Protein 7F5I (pdb70)

Organism: Clostridium perfringens (strain 13 / Type A) (NCBI:txid195102)

B-factor: mean 33.09, std 13.51, range [16.07, 119.17]

Secondary structure (DSSP, 8-state):
---EE----TTGGG--S-----EEEEE--SB-S-HHHHHHHHHTTT-SS-S-SEEE-TTS-EEE-S-TTSPP-SSTT-TTSEEEEEESB-TTT-----HHHHHHHHHHHHHHHHHHT--EEEEGGGTSSS-TT-TT--HHHHHHHH-GGGGG-

Solvent-accessible surface area: 8047 Å² total

Foldseek 3Di:
DDDADEDDAQLLVVFADAAQAQEEAEFEDQAADDLNVQQVVVVVPPDSGRQAQWEQELQRHIYGTRPNGGQGRQAVPRRRHYHYYYYHHQQQPDQDRRVSRLVSVLVVVLVVCVVNVHDYYFYSVVHDVDCTVHPRPPTVVSVCSNPVVVVVD

Nearest PDB structures (foldseek):
  7f5i-assembly1_A  TM=1.007E+00  e=1.439E-35  Clostridium perfringens str. 13
  6ssc-assembly1_A  TM=8.946E-01  e=2.225E-14  Clostridium intestinale
  6srt-assembly1_A  TM=8.896E-01  e=3.517E-14  Clostridium intestinale URNW
  3ep1-assembly1_A  TM=7.878E-01  e=2.846E-08  Alvinella pompejana
  3ep1-assembly1_B  TM=7.400E-01  e=8.104E-08  Alvinella pompejana

InterPro domains:
  IPR002502 N-acetylmuramoyl-L-alanine amidase domain [PF01510] (17-134)
  IPR002502 N-acetylmuramoyl-L-alanine amidase domain [SM00644] (6-133)
  IPR002502 N-acetylmuramoyl-L-alanine amidase domain [cd06583] (19-135)
  IPR006619 Peptidoglycan recognition protein family domain, metazoa/bacteria [SM00701] (4-136)
  IPR015510 Peptidoglycan recognition protein [PTHR11022] (39-135)
  IPR036505 N-acetylmuramoyl-L-alanine amidase/PGRP domain superfamily [G3DSA:3.40.80.10] (15-142)
  IPR036505 N-acetylmuramoyl-L-alanine amidase/PGRP domain superfamily [SSF55846] (17-137)

Structure (mmCIF, N/CA/C/O backbone):
data_7F5I
#
_entry.id   7F5I
#
_cell.length_a   51.010
_cell.length_b   52.870
_cell.length_c   58.610
_cell.angle_alpha   90.00
_cell.angle_beta   90.00
_cell.angle_gamma   90.00
#
_symmetry.space_group_name_H-M   'P 21 21 21'
#
loop_
_entity.id
_entity.type
_entity.pdbx_description
1 polymer amidase
2 non-polymer 'GLUTAMIC ACID'
3 non-polymer 'ZINC ION'
4 non-polymer 'SODIUM ION'
5 water water
#
loop_
_atom_site.group_PDB
_atom_site.id
_atom_site.type_symbol
_atom_site.label_atom_id
_atom_site.label_alt_id
_atom_site.label_comp_id
_atom_site.label_asym_id
_atom_site.label_entity_id
_atom_site.label_seq_id
_atom_site.pdbx_PDB_ins_code
_atom_site.Cartn_x
_atom_site.Cartn_y
_atom_site.Cartn_z
_atom_site.occupancy
_atom_site.B_iso_or_equiv
_atom_site.auth_seq_id
_atom_site.auth_comp_id
_atom_site.auth_asym_id
_atom_site.auth_atom_id
_atom_site.pdbx_PDB_model_num
ATOM 1 N N . HIS A 1 11 ? 14.927 24.519 44.709 1.00 51.37 0 HIS A N 1
ATOM 2 C CA . HIS A 1 11 ? 16.397 24.822 44.569 1.00 43.12 0 HIS A CA 1
ATOM 3 C C . HIS A 1 11 ? 16.718 25.383 43.168 1.00 35.07 0 HIS A C 1
ATOM 4 O O . HIS A 1 11 ? 15.825 25.419 42.278 1.00 30.51 0 HIS A O 1
ATOM 11 N N . MET A 1 12 ? 17.967 25.789 42.946 1.00 30.32 1 MET A N 1
ATOM 12 C CA . MET A 1 12 ? 18.410 26.363 41.649 1.00 32.02 1 MET A CA 1
ATOM 13 C C . MET A 1 12 ? 18.243 25.349 40.501 1.00 28.85 1 MET A C 1
ATOM 14 O O . MET A 1 12 ? 18.301 24.098 40.722 1.00 29.94 1 MET A O 1
ATOM 19 N N . ASP A 1 13 ? 18.064 25.880 39.289 1.00 27.99 2 ASP A N 1
ATOM 20 C CA . ASP A 1 13 ? 17.963 25.078 38.040 1.00 30.87 2 ASP A CA 1
ATOM 21 C C . ASP A 1 13 ? 19.339 24.478 37.733 1.00 27.28 2 ASP A C 1
ATOM 22 O O . ASP A 1 13 ? 20.290 25.228 37.531 1.00 34.04 2 ASP A O 1
ATOM 27 N N . ILE A 1 14 ? 19.448 23.153 37.746 1.00 24.99 3 ILE A N 1
ATOM 28 C CA . ILE A 1 14 ? 20.649 22.419 37.247 1.00 24.11 3 ILE A CA 1
ATOM 29 C C . ILE A 1 14 ? 20.257 21.732 35.930 1.00 22.78 3 ILE A C 1
ATOM 30 O O . ILE A 1 14 ? 19.379 20.862 35.944 1.00 27.97 3 ILE A O 1
ATOM 35 N N . LYS A 1 15 ? 20.853 22.165 34.826 1.00 23.71 4 LYS A N 1
ATOM 36 C CA . LYS A 1 15 ? 20.415 21.763 33.470 1.00 24.99 4 LYS A CA 1
ATOM 37 C C . LYS A 1 15 ? 20.969 20.359 33.188 1.00 24.94 4 LYS A C 1
ATOM 38 O O . LYS A 1 15 ? 22.147 20.093 33.526 1.00 23.02 4 LYS A O 1
ATOM 44 N N . LYS A 1 16 ? 20.135 19.496 32.597 1.00 28.39 5 LYS A N 1
ATOM 45 C CA . LYS A 1 16 ? 20.477 18.087 32.284 1.00 25.88 5 LYS A CA 1
ATOM 46 C C . LYS A 1 16 ? 20.458 17.900 30.767 1.00 26.50 5 LYS A C 1
ATOM 47 O O . LYS A 1 16 ? 19.369 18.069 30.150 1.00 35.12 5 LYS A O 1
ATOM 53 N N . VAL A 1 17 ? 21.615 17.602 30.183 1.00 26.10 6 VAL A N 1
ATOM 54 C CA . VAL A 1 17 ? 21.778 17.371 28.720 1.00 31.17 6 VAL A CA 1
ATOM 55 C C . VAL A 1 17 ? 22.523 16.045 28.529 1.00 24.08 6 VAL A C 1
ATOM 56 O O . VAL A 1 17 ? 23.258 15.566 29.477 1.00 28.59 6 VAL A O 1
ATOM 60 N N . TYR A 1 18 ? 22.304 15.425 27.369 1.00 32.94 7 TYR A N 1
ATOM 61 C CA . TYR A 1 18 ? 22.993 14.173 27.009 1.00 35.82 7 TYR A CA 1
ATOM 62 C C . TYR A 1 18 ? 24.455 14.525 26.771 1.00 28.66 7 TYR A C 1
ATOM 63 O O . TYR A 1 18 ? 24.748 15.443 26.021 1.00 29.43 7 TYR A O 1
ATOM 72 N N . LEU A 1 19 ? 25.343 13.803 27.443 1.00 27.86 8 LEU A N 1
ATOM 73 C CA . LEU A 1 19 ? 26.806 13.865 27.230 1.00 26.06 8 LEU A CA 1
ATOM 74 C C . LEU A 1 19 ? 27.264 12.513 26.701 1.00 25.73 8 LEU A C 1
ATOM 75 O O . LEU A 1 19 ? 27.047 11.482 27.416 1.00 28.62 8 LEU A O 1
ATOM 80 N N . LYS A 1 20 ? 27.811 12.515 25.489 1.00 25.48 9 LYS A N 1
ATOM 81 C CA . LYS A 1 20 ? 28.416 11.304 24.879 1.00 27.86 9 LYS A CA 1
ATOM 82 C C . 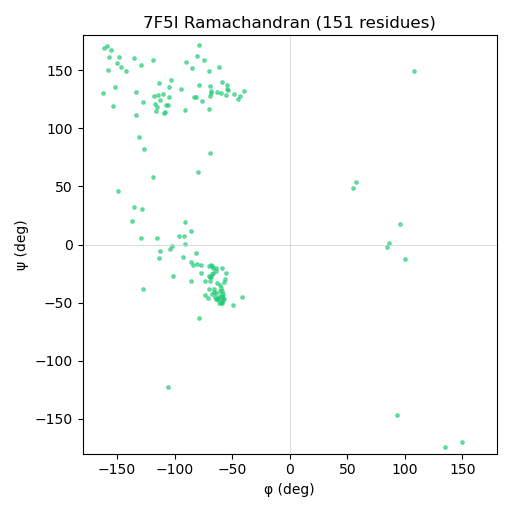LYS A 1 20 ? 29.254 10.614 25.970 1.00 24.95 9 LYS A C 1
ATOM 83 O O . LYS A 1 20 ? 30.090 11.287 26.576 1.00 27.97 9 LYS A O 1
ATOM 89 N N . GLY A 1 21 ? 29.045 9.312 26.216 1.00 29.81 10 GLY A N 1
ATOM 90 C CA . GLY A 1 21 ? 29.877 8.540 27.169 1.00 28.22 10 GLY A CA 1
ATOM 91 C C . GLY A 1 21 ? 29.223 8.365 28.521 1.00 27.02 10 GLY A C 1
ATOM 92 O O . GLY A 1 21 ? 29.718 7.552 29.351 1.00 31.75 10 GLY A O 1
ATOM 93 N N . GLN A 1 22 ? 28.154 9.098 28.796 1.00 23.94 11 GLN A N 1
ATOM 94 C CA . GLN A 1 22 ? 27.622 9.076 30.181 1.00 32.37 11 GLN A CA 1
ATOM 95 C C . GLN A 1 22 ? 27.068 7.676 30.501 1.00 31.12 11 GLN A C 1
ATOM 96 O O . GLN A 1 22 ? 27.068 7.341 31.726 1.00 30.67 11 GLN A O 1
ATOM 102 N N . GLU A 1 23 ? 26.670 6.889 29.478 1.00 31.36 12 GLU A N 1
ATOM 103 C CA . GLU A 1 23 ? 26.234 5.455 29.617 1.00 30.29 12 GLU A CA 1
ATOM 104 C C . GLU A 1 23 ? 27.319 4.626 30.302 1.00 30.01 12 GLU A C 1
ATOM 105 O O . GLU A 1 23 ? 26.961 3.563 30.802 1.00 37.24 12 GLU A O 1
ATOM 111 N N . GLU A 1 24 ? 28.588 5.048 30.237 1.00 31.53 13 GLU A N 1
ATOM 112 C CA . GLU A 1 24 ? 29.756 4.293 30.766 1.00 30.76 13 GLU A CA 1
ATOM 113 C C . GLU A 1 24 ? 30.051 4.676 32.234 1.00 25.55 13 GLU A C 1
ATOM 114 O O . GLU A 1 24 ? 31.002 4.084 32.831 1.00 32.59 13 GLU A O 1
ATOM 120 N N . ALA A 1 25 ? 29.270 5.572 32.842 1.00 29.83 14 ALA A N 1
ATOM 121 C CA . ALA A 1 25 ? 29.439 5.928 34.277 1.00 31.19 14 ALA A CA 1
ATOM 122 C C . ALA A 1 25 ? 29.392 4.658 35.143 1.00 26.07 14 ALA A C 1
ATOM 123 O O . ALA A 1 25 ? 28.506 3.802 34.942 1.00 27.61 14 ALA A O 1
ATOM 125 N N . LYS A 1 26 ? 30.331 4.546 36.081 1.00 30.07 15 LYS A N 1
ATOM 126 C CA . LYS A 1 26 ? 30.566 3.308 36.867 1.00 34.23 15 LYS A CA 1
ATOM 127 C C . LYS A 1 26 ? 31.224 3.707 38.188 1.00 30.95 15 LYS A C 1
ATOM 128 O O . LYS A 1 26 ? 31.710 4.852 38.313 1.00 27.43 15 LYS A O 1
ATOM 134 N N . GLY A 1 27 ? 31.289 2.787 39.131 1.00 27.30 16 GLY A N 1
ATOM 135 C CA . GLY A 1 27 ? 32.200 2.928 40.267 1.00 25.50 16 GLY A CA 1
ATOM 136 C C . GLY A 1 27 ? 31.493 3.572 41.429 1.00 22.19 16 GLY A C 1
ATOM 137 O O . GLY A 1 27 ? 30.261 3.331 41.620 1.00 24.89 16 GLY A O 1
ATOM 138 N N . TRP A 1 28 ? 32.248 4.355 42.187 1.00 25.09 17 TRP A N 1
ATOM 139 C CA . TRP A 1 28 ? 31.745 4.884 43.467 1.00 22.96 17 TRP A CA 1
ATOM 140 C C . TRP A 1 28 ? 32.506 6.148 43.845 1.00 22.36 17 TRP A C 1
ATOM 141 O O . TRP A 1 28 ? 33.656 6.361 43.398 1.00 21.35 17 TRP A O 1
ATOM 152 N N . ASN A 1 29 ? 31.869 6.888 44.740 1.00 21.83 18 ASN A N 1
ATOM 153 C CA . ASN A 1 29 ? 32.355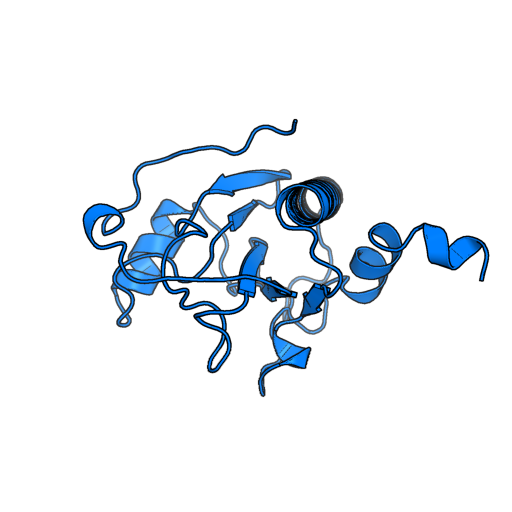 8.206 45.209 1.00 21.62 18 ASN A CA 1
ATOM 154 C C . ASN A 1 29 ? 31.635 8.521 46.518 1.00 21.03 18 ASN A C 1
ATOM 155 O O . ASN A 1 29 ? 30.416 8.365 46.559 1.00 23.58 18 ASN A O 1
ATOM 160 N N . LYS A 1 30 ? 32.385 8.911 47.541 1.00 25.01 19 LYS A N 1
ATOM 161 C CA . LYS A 1 30 ? 31.826 9.351 48.839 1.00 25.34 19 LYS A CA 1
ATOM 162 C C . LYS A 1 30 ? 32.427 10.727 49.124 1.00 22.34 19 LYS A C 1
ATOM 163 O O . LYS A 1 30 ? 33.435 10.847 49.803 1.00 26.69 19 LYS A O 1
ATOM 169 N N . PRO A 1 31 ? 31.875 11.814 48.548 1.00 22.29 20 PRO A N 1
ATOM 170 C CA . PRO A 1 31 ? 32.535 13.108 48.625 1.00 22.98 20 PRO A CA 1
ATOM 171 C C . PRO A 1 31 ? 32.522 13.702 50.039 1.00 25.28 20 PRO A C 1
ATOM 172 O O . PRO A 1 31 ? 31.512 13.654 50.723 1.00 25.93 20 PRO A O 1
ATOM 176 N N . ASN A 1 32 ? 33.661 14.250 50.440 1.00 21.53 21 ASN A N 1
ATOM 177 C CA . ASN A 1 32 ? 33.803 15.044 51.683 1.00 28.11 21 ASN A CA 1
ATOM 178 C C . ASN A 1 32 ? 34.484 16.371 51.340 1.00 24.94 21 ASN A C 1
ATOM 179 O O . ASN A 1 32 ? 34.853 17.108 52.268 1.00 27.53 21 ASN A O 1
ATOM 184 N N . LYS A 1 33 ? 34.707 16.640 50.060 1.00 24.98 22 LYS A N 1
ATOM 185 C CA . LYS A 1 33 ? 35.293 17.935 49.622 1.00 24.91 22 LYS A CA 1
ATOM 186 C C . LYS A 1 33 ? 34.728 18.360 48.266 1.00 26.29 22 LYS A C 1
ATOM 187 O O . LYS A 1 33 ? 34.367 17.511 47.460 1.00 23.12 22 LYS A O 1
ATOM 193 N N . ILE A 1 34 ? 34.698 19.674 48.025 1.00 23.47 23 ILE A N 1
ATOM 194 C CA . ILE A 1 34 ? 34.351 20.235 46.697 1.00 22.94 23 ILE A CA 1
ATOM 195 C C . ILE A 1 34 ? 35.607 20.920 46.161 1.00 21.83 23 ILE A C 1
ATOM 196 O O . ILE A 1 34 ? 36.248 21.700 46.909 1.00 26.04 23 ILE A O 1
ATOM 201 N N . ILE A 1 35 ? 35.971 20.572 44.931 1.00 24.60 24 ILE A N 1
ATOM 202 C CA . ILE A 1 35 ? 37.226 21.039 44.291 1.00 22.49 24 ILE A CA 1
ATOM 203 C C . ILE A 1 35 ? 36.836 21.957 43.136 1.00 24.49 24 ILE A C 1
ATOM 204 O O . ILE A 1 35 ? 36.011 21.545 42.284 1.00 23.26 24 ILE A O 1
ATOM 209 N N . ILE A 1 36 ? 37.370 23.186 43.180 1.00 24.81 25 ILE A N 1
ATOM 210 C CA . ILE A 1 36 ? 37.062 24.258 42.205 1.00 21.54 25 ILE A CA 1
ATOM 211 C C . ILE A 1 36 ? 38.120 24.233 41.097 1.00 21.69 25 ILE A C 1
ATOM 212 O O . ILE A 1 36 ? 39.345 24.206 41.371 1.00 21.74 25 ILE A O 1
ATOM 217 N N . HIS A 1 37 ? 37.647 24.305 39.860 1.00 22.62 26 HIS A N 1
ATOM 218 C CA . HIS A 1 37 ? 38.495 24.211 38.655 1.00 24.28 26 HIS A CA 1
ATOM 219 C C . HIS A 1 37 ? 38.086 25.290 37.671 1.00 22.43 26 HIS A C 1
ATOM 220 O O . HIS A 1 37 ? 36.940 25.733 37.724 1.00 20.92 26 HIS A O 1
ATOM 227 N N . HIS A 1 38 ? 38.998 25.590 36.755 1.00 24.05 27 HIS A N 1
ATOM 228 C CA . HIS A 1 38 ? 38.683 26.116 35.413 1.00 24.72 27 HIS A CA 1
ATOM 229 C C . HIS A 1 38 ? 39.214 25.118 34.387 1.00 24.65 27 HIS A C 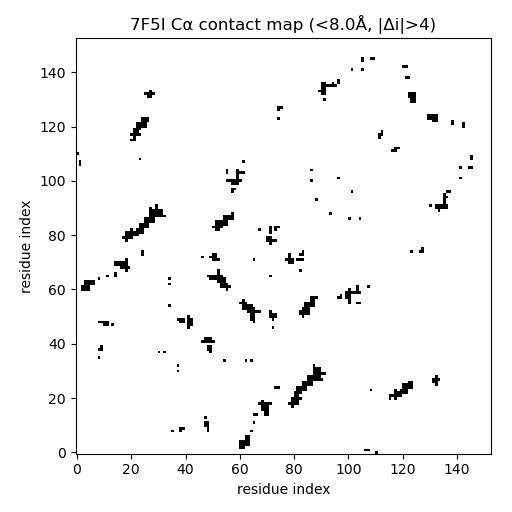1
ATOM 230 O O . HIS A 1 38 ? 40.024 24.238 34.690 1.00 28.86 27 HIS A O 1
ATOM 237 N N . PRO A 1 39 ? 38.683 25.140 33.159 1.00 26.86 28 PRO A N 1
ATOM 238 C CA . PRO A 1 39 ? 39.192 24.263 32.112 1.00 26.26 28 PRO A CA 1
ATOM 239 C C . PRO A 1 39 ? 40.113 24.904 31.064 1.00 35.10 28 PRO A C 1
ATOM 240 O O . PRO A 1 39 ? 40.550 24.184 30.148 1.00 37.09 28 PRO A O 1
ATOM 244 N N . GLU A 1 40 ? 40.347 26.219 31.193 1.00 33.21 29 GLU A N 1
ATOM 245 C CA . GLU A 1 40 ? 41.015 27.068 30.173 1.00 34.87 29 GLU A CA 1
ATOM 246 C C . GLU A 1 40 ? 40.253 26.913 28.851 1.00 37.06 29 GLU A C 1
ATOM 247 O O . GLU A 1 40 ? 40.896 26.662 27.790 1.00 38.70 29 GLU A O 1
ATOM 253 N N . TYR A 1 41 ? 38.926 27.040 28.923 1.00 29.71 30 TYR A N 1
ATOM 254 C CA . TYR A 1 41 ? 37.958 26.734 27.830 1.00 27.87 30 TYR A CA 1
ATOM 255 C C . TYR A 1 41 ? 36.714 27.617 27.986 1.00 29.96 30 TYR A C 1
ATOM 256 O O . TYR A 1 41 ? 36.203 27.802 29.127 1.00 29.39 30 TYR A O 1
ATOM 265 N N . ASN A 1 42 ? 36.261 28.168 26.854 1.00 32.54 31 ASN A N 1
ATOM 266 C CA . ASN A 1 42 ? 34.970 28.885 26.738 1.00 31.96 31 ASN A CA 1
ATOM 267 C C . ASN A 1 42 ? 34.121 28.122 25.735 1.00 29.32 31 ASN A C 1
ATOM 268 O O . ASN A 1 42 ? 34.624 27.803 24.634 1.00 35.62 31 ASN A O 1
ATOM 273 N N . GLY A 1 43 ? 32.904 27.782 26.142 1.00 30.71 32 GLY A N 1
ATOM 274 C CA . GLY A 1 43 ? 31.964 27.072 25.267 1.00 35.37 32 GLY A CA 1
ATOM 275 C C . GLY A 1 43 ? 31.037 26.170 26.050 1.00 31.33 32 GLY A C 1
ATOM 276 O O . GLY A 1 43 ? 30.942 26.296 27.324 1.00 28.60 32 GLY A O 1
ATOM 277 N N . SER A 1 44 ? 30.298 25.346 25.314 1.00 29.95 33 SER A N 1
ATOM 278 C CA . SER A 1 44 ? 29.224 24.503 25.889 1.00 26.81 33 SER A CA 1
ATOM 279 C C . SER A 1 44 ? 29.858 23.341 26.663 1.00 23.93 33 SER A C 1
ATOM 280 O O . SER A 1 44 ? 31.047 22.997 26.428 1.00 25.40 33 SER A O 1
ATOM 283 N N . ILE A 1 45 ? 29.084 22.777 27.579 1.00 25.18 34 ILE A N 1
ATOM 284 C CA . ILE A 1 45 ? 29.462 21.518 28.280 1.00 25.02 34 ILE A CA 1
ATOM 285 C C . ILE A 1 45 ? 29.646 20.395 27.246 1.00 21.69 34 ILE A C 1
ATOM 286 O O . ILE A 1 45 ? 30.608 19.604 27.427 1.00 25.92 34 ILE A O 1
ATOM 291 N N . GLU A 1 46 ? 28.827 20.344 26.186 1.00 25.02 35 GLU A N 1
ATOM 292 C CA . GLU A 1 46 ? 28.963 19.291 25.142 1.00 30.53 35 GLU A CA 1
ATOM 293 C C . GLU A 1 46 ? 30.363 19.393 24.535 1.00 26.06 35 GLU A C 1
ATOM 294 O O . GLU A 1 46 ? 31.015 18.350 24.394 1.00 27.62 35 GLU A O 1
ATOM 300 N N . GLY A 1 47 ? 30.831 20.610 24.227 1.00 26.22 36 GLY A N 1
ATOM 301 C CA . GLY A 1 47 ? 32.161 20.816 23.630 1.00 27.18 36 GLY A CA 1
ATOM 302 C C . GLY A 1 47 ? 33.243 20.329 24.570 1.00 26.19 36 GLY A C 1
ATOM 303 O O . GLY A 1 47 ? 34.177 19.638 24.112 1.00 25.49 36 GLY A O 1
ATOM 304 N N . LEU A 1 48 ? 33.130 20.700 25.854 1.00 23.64 37 LEU A N 1
ATOM 305 C CA . LEU A 1 48 ? 34.126 20.300 26.869 1.00 26.04 37 LEU A CA 1
ATOM 306 C C . LEU A 1 48 ? 34.158 18.770 27.022 1.00 21.69 37 LEU A C 1
ATOM 307 O O . LEU A 1 48 ? 35.269 18.200 27.044 1.00 23.79 37 LEU A O 1
ATOM 312 N N . ASN A 1 49 ? 32.990 18.148 27.133 1.00 22.97 38 ASN A N 1
ATOM 313 C CA . ASN A 1 49 ? 32.829 16.670 27.136 1.00 21.98 38 ASN A CA 1
ATOM 314 C C . ASN A 1 49 ? 33.588 16.054 25.946 1.00 22.65 38 ASN A C 1
ATOM 315 O O . ASN A 1 49 ? 34.433 15.140 26.149 1.00 25.92 38 ASN A O 1
ATOM 320 N N . ASP A 1 50 ? 33.341 16.544 24.736 1.00 24.88 39 ASP A N 1
ATOM 321 C CA . ASP A 1 50 ? 33.929 15.960 23.495 1.00 26.02 39 ASP A CA 1
ATOM 322 C C . ASP A 1 50 ? 35.445 16.160 23.515 1.00 23.71 39 ASP A C 1
ATOM 323 O O . ASP A 1 50 ? 36.184 15.227 23.092 1.00 27.25 39 ASP A O 1
ATOM 328 N N . ILE A 1 51 ? 35.912 17.320 24.008 1.00 22.27 40 ILE A N 1
ATOM 329 C CA . ILE A 1 51 ? 37.361 17.590 24.100 1.00 24.17 40 ILE A CA 1
ATOM 330 C C . ILE A 1 51 ? 37.977 16.576 25.066 1.00 23.46 40 ILE A C 1
ATOM 331 O O . ILE A 1 51 ? 39.012 16.016 24.722 1.00 24.68 40 ILE A O 1
ATOM 336 N N . MET A 1 52 ? 37.376 16.362 26.239 1.00 23.52 41 MET A N 1
ATOM 337 C CA . MET A 1 52 ? 37.995 15.450 27.245 1.00 24.61 41 MET A CA 1
ATOM 338 C C . MET A 1 52 ? 37.934 14.002 26.727 1.00 19.80 41 MET A C 1
ATOM 339 O O . MET A 1 52 ? 38.897 13.235 26.978 1.00 27.89 41 MET A O 1
ATOM 344 N N . ARG A 1 53 ? 36.916 13.661 25.948 1.00 25.34 42 ARG A N 1
ATOM 345 C CA . ARG A 1 53 ? 36.817 12.294 25.355 1.00 27.66 42 ARG A CA 1
ATOM 346 C C . ARG A 1 53 ? 37.921 12.075 24.318 1.00 28.66 42 ARG A C 1
ATOM 347 O O . ARG A 1 53 ? 38.210 10.910 24.023 1.00 31.08 42 ARG A O 1
ATOM 355 N N . SER A 1 54 ? 38.544 13.140 23.807 1.00 28.45 43 SER A N 1
ATOM 356 C CA . SER A 1 54 ? 39.655 13.048 22.824 1.00 28.10 43 SER A CA 1
ATOM 357 C C . SER A 1 54 ? 40.968 12.770 23.575 1.00 31.33 43 SER A C 1
ATOM 358 O O . SER A 1 54 ? 41.971 12.454 22.893 1.00 34.60 43 SER A O 1
ATOM 361 N N . MET A 1 55 ? 40.976 12.806 24.921 1.00 26.66 44 MET A N 1
ATOM 362 C CA . MET A 1 55 ? 42.246 12.731 25.698 1.00 28.95 44 MET A CA 1
ATOM 363 C C . MET A 1 55 ? 42.138 11.762 26.888 1.00 28.28 44 MET A C 1
ATOM 364 O O . MET A 1 55 ? 42.855 11.954 27.890 1.00 37.01 44 MET A O 1
ATOM 369 N N . GLY A 1 56 ? 41.338 10.704 26.742 1.00 32.15 45 GLY A N 1
ATOM 370 C CA . GLY A 1 56 ? 41.393 9.496 27.599 1.00 31.12 45 GLY A CA 1
ATOM 371 C C . GLY A 1 56 ? 40.407 9.485 28.765 1.00 33.88 45 GLY A C 1
ATOM 372 O O . GLY A 1 56 ? 40.595 8.660 29.682 1.00 36.88 45 GLY A O 1
ATOM 373 N N . PHE A 1 57 ? 39.376 10.332 28.724 1.00 28.78 46 PHE A N 1
ATOM 374 C CA . PHE A 1 57 ? 38.218 10.353 29.661 1.00 30.86 46 PHE A CA 1
ATOM 375 C C . PHE A 1 57 ? 37.038 9.715 28.926 1.00 27.43 46 PHE A C 1
ATOM 376 O O . PHE A 1 57 ? 36.941 9.958 27.705 1.00 28.00 46 PHE A O 1
ATOM 384 N N . TYR A 1 58 ? 36.184 8.922 29.567 1.00 24.58 47 TYR A N 1
ATOM 385 C CA . TYR A 1 58 ? 34.985 8.387 28.872 1.00 25.13 47 TYR A CA 1
ATOM 386 C C . TYR A 1 58 ? 33.919 9.476 28.766 1.00 23.85 47 TYR A C 1
ATOM 387 O O . TYR A 1 58 ? 33.021 9.410 27.893 1.00 24.92 47 TYR A O 1
ATOM 396 N N . MET A 1 59 ? 33.991 10.446 29.681 1.00 20.95 48 MET A N 1
ATOM 397 C CA . MET A 1 59 ? 33.126 11.654 29.654 1.00 25.48 48 MET A CA 1
ATOM 398 C C . MET A 1 59 ? 33.820 12.743 30.492 1.00 21.05 48 MET A C 1
ATOM 399 O O . MET A 1 59 ? 34.870 12.471 31.098 1.00 21.61 48 MET A O 1
ATOM 404 N N . ILE A 1 60 ? 33.283 13.961 30.432 1.00 24.37 49 ILE A N 1
ATOM 405 C CA . ILE A 1 60 ? 33.791 15.130 31.191 1.00 22.81 49 ILE A CA 1
ATOM 406 C C . ILE A 1 60 ? 34.191 14.654 32.595 1.00 22.27 49 ILE A C 1
ATOM 407 O O . ILE A 1 60 ? 33.407 13.940 33.237 1.00 21.50 49 ILE A O 1
ATOM 412 N N . GLY A 1 61 ? 35.378 15.049 33.036 1.00 20.50 50 GLY A N 1
ATOM 413 C CA . GLY A 1 61 ? 35.941 14.710 34.359 1.00 24.29 50 GLY A CA 1
ATOM 414 C C . GLY A 1 61 ? 35.189 15.389 35.490 1.00 23.84 50 GLY A C 1
ATOM 415 O O . GLY A 1 61 ? 35.148 14.834 36.627 1.00 25.43 50 GLY A O 1
ATOM 416 N N . TYR A 1 62 ? 34.584 16.545 35.210 1.00 22.38 51 TYR A N 1
ATOM 417 C CA . TYR A 1 62 ? 33.915 17.391 36.232 1.00 18.76 51 TYR A CA 1
ATOM 418 C C . TYR A 1 62 ? 32.471 16.924 36.473 1.00 21.61 51 TYR A C 1
ATOM 419 O O . TYR A 1 62 ? 31.811 16.470 35.512 1.00 22.16 51 TYR A O 1
ATOM 428 N N . ASN A 1 63 ? 31.946 17.152 37.687 1.00 18.14 52 ASN A N 1
ATOM 429 C CA . ASN A 1 63 ? 30.555 16.824 38.086 1.00 20.53 52 ASN A CA 1
ATOM 430 C C . ASN A 1 63 ? 29.598 17.960 37.704 1.00 16.69 52 ASN A C 1
ATOM 431 O O . ASN A 1 63 ? 28.425 17.683 37.473 1.00 19.96 52 ASN A O 1
ATOM 436 N N . PHE A 1 64 ? 30.069 19.218 37.708 1.00 18.83 53 PHE A N 1
ATOM 437 C CA . PHE A 1 64 ? 29.217 20.388 37.369 1.00 17.64 53 PHE A CA 1
ATOM 438 C C . PHE A 1 64 ? 30.041 21.389 36.575 1.00 16.07 53 PHE A C 1
ATOM 439 O O . PHE A 1 64 ? 31.269 21.471 36.707 1.00 19.58 53 PHE A O 1
ATOM 447 N N . TYR A 1 65 ? 29.334 22.098 35.711 1.00 18.16 54 TYR A N 1
ATOM 448 C CA . TYR A 1 65 ? 29.904 23.158 34.860 1.00 19.87 54 TYR A CA 1
ATOM 449 C C . TYR A 1 65 ? 29.069 24.420 35.060 1.00 19.75 54 TYR A C 1
ATOM 450 O O . TYR A 1 65 ? 27.864 24.403 34.816 1.00 19.65 54 TYR A O 1
ATOM 459 N N . VAL A 1 66 ? 29.739 25.487 35.479 1.00 20.32 55 VAL A N 1
ATOM 460 C CA . VAL A 1 66 ? 29.090 26.787 35.770 1.00 19.61 55 VAL A CA 1
ATOM 461 C C . VAL A 1 66 ? 29.520 27.780 34.667 1.00 19.88 55 VAL A C 1
ATOM 462 O O . VAL A 1 66 ? 30.722 28.128 34.572 1.00 22.13 55 VAL A O 1
ATOM 466 N N . ARG A 1 67 ? 28.567 28.197 33.847 1.00 19.54 56 ARG A N 1
ATOM 467 C CA . ARG A 1 67 ? 28.838 29.058 32.659 1.00 23.49 56 ARG A CA 1
ATOM 468 C C . ARG A 1 67 ? 28.985 30.533 33.049 1.00 24.17 56 ARG A C 1
ATOM 469 O O . ARG A 1 67 ? 28.556 30.953 34.135 1.00 24.14 56 ARG A O 1
ATOM 477 N N . LYS A 1 68 ? 29.582 31.296 32.147 1.00 25.79 57 LYS A N 1
ATOM 478 C CA . LYS A 1 68 ? 29.829 32.743 32.315 1.00 25.39 57 LYS A CA 1
ATOM 479 C C . LYS A 1 68 ? 28.507 33.458 32.587 1.00 26.43 57 LYS A C 1
ATOM 480 O O . LYS A 1 68 ? 28.567 34.469 33.300 1.00 30.47 57 LYS A O 1
ATOM 486 N N . ASP A 1 69 ? 27.371 32.963 32.072 1.00 27.86 58 ASP A N 1
ATOM 487 C CA . ASP A 1 69 ? 26.048 33.626 32.257 1.00 28.51 58 ASP A CA 1
ATOM 488 C C . ASP A 1 69 ? 25.321 33.084 33.490 1.00 26.45 58 ASP A C 1
ATOM 489 O O . ASP A 1 69 ? 24.147 33.473 33.685 1.00 28.10 58 ASP A O 1
ATOM 494 N N . GLY A 1 70 ? 25.995 32.248 34.287 1.00 30.16 59 GLY A N 1
ATOM 495 C CA . GLY A 1 70 ? 25.485 31.711 35.568 1.00 28.02 59 GLY A CA 1
ATOM 496 C C . GLY A 1 70 ? 24.641 30.452 35.401 1.00 26.35 59 GLY A C 1
ATOM 497 O O . GLY A 1 70 ? 24.160 29.928 36.423 1.00 29.34 59 GLY A O 1
ATOM 498 N N . THR A 1 71 ? 24.464 29.954 34.175 1.00 23.88 60 THR A N 1
ATOM 499 C CA . THR A 1 71 ? 23.774 28.672 33.909 1.00 23.87 60 THR A CA 1
ATOM 500 C C . THR A 1 71 ? 24.625 27.506 34.443 1.00 20.86 60 THR A C 1
ATOM 501 O O . THR A 1 71 ? 25.833 27.442 34.168 1.00 24.41 60 THR A O 1
ATOM 505 N N . VAL A 1 72 ? 24.009 26.596 35.183 1.00 23.19 61 VAL A N 1
ATOM 506 C CA . VAL A 1 72 ? 24.714 25.410 35.761 1.00 20.28 61 VAL A CA 1
ATOM 507 C C . VAL A 1 72 ? 24.247 24.135 35.048 1.00 19.74 61 VAL A C 1
ATOM 508 O O . VAL A 1 72 ? 23.020 23.900 34.943 1.00 21.64 61 VAL A O 1
ATOM 512 N N . TYR A 1 73 ? 25.211 23.342 34.589 1.00 20.13 62 TYR A N 1
ATOM 513 C CA . TYR A 1 73 ? 24.951 22.022 33.980 1.00 20.94 62 TYR A CA 1
ATOM 514 C C . TYR A 1 73 ? 25.515 20.902 34.848 1.00 20.03 62 TYR A C 1
ATOM 515 O O . TYR A 1 73 ? 26.686 20.963 35.290 1.00 20.29 62 TYR A O 1
ATOM 524 N N . GLU A 1 74 ? 24.726 19.841 34.950 1.00 21.29 63 GLU A N 1
ATOM 525 C CA . GLU A 1 74 ? 25.199 18.535 35.457 1.00 22.40 63 GLU A CA 1
ATOM 526 C C . GLU A 1 74 ? 26.197 17.918 34.447 1.00 20.58 63 GLU A C 1
ATOM 527 O O . GLU A 1 74 ? 25.920 17.885 33.203 1.00 21.60 63 GLU A O 1
ATOM 533 N N . GLY A 1 75 ? 27.355 17.475 34.943 1.00 20.66 64 GLY A N 1
ATOM 534 C CA . GLY A 1 75 ? 28.367 16.751 34.151 1.00 21.03 64 GLY A CA 1
ATOM 535 C C . GLY A 1 75 ? 28.365 15.264 34.498 1.00 20.21 64 GLY A C 1
ATOM 536 O O . GLY A 1 75 ? 27.327 14.614 34.391 1.00 21.94 64 GLY A O 1
ATOM 537 N N . ARG A 1 76 ? 29.513 14.764 34.925 1.00 18.63 65 ARG A N 1
ATOM 538 C CA . ARG A 1 76 ? 29.653 13.379 35.450 1.00 22.25 65 ARG A CA 1
ATOM 539 C C . ARG A 1 76 ? 28.802 13.246 36.711 1.00 23.22 65 ARG A C 1
ATOM 540 O O . ARG A 1 76 ? 28.859 14.071 37.614 1.00 19.74 65 ARG A O 1
ATOM 548 N N . PRO A 1 77 ? 27.981 12.186 36.826 1.00 19.63 66 PRO A N 1
ATOM 549 C CA . PRO A 1 77 ? 27.169 11.959 38.018 1.00 21.65 66 PRO A CA 1
ATOM 550 C C . PRO A 1 77 ? 28.055 11.850 39.260 1.00 20.53 66 PRO A C 1
ATOM 551 O O . PRO A 1 77 ? 29.157 11.296 39.212 1.00 19.99 66 PRO A O 1
ATOM 555 N N . VAL A 1 78 ? 27.598 12.441 40.355 1.00 19.78 67 VAL A N 1
ATOM 556 C CA . VAL A 1 78 ? 28.438 12.451 41.583 1.00 19.89 67 VAL A CA 1
ATOM 557 C C . VAL A 1 78 ? 28.547 11.008 42.120 1.00 18.39 67 VAL A C 1
ATOM 558 O O . VAL A 1 78 ? 29.574 10.714 42.748 1.00 21.20 67 VAL A O 1
ATOM 562 N N . TRP A 1 79 ? 27.579 10.129 41.828 1.00 20.04 68 TRP A N 1
ATOM 563 C CA . TRP A 1 79 ? 27.626 8.746 42.387 1.00 21.98 68 TRP A CA 1
ATOM 564 C C . TRP A 1 79 ? 28.815 7.967 41.799 1.00 21.47 68 TRP A C 1
ATOM 565 O O . TRP A 1 79 ? 29.244 6.927 42.426 1.00 22.64 68 TRP A O 1
ATOM 576 N N . ALA A 1 80 ? 29.339 8.429 40.645 1.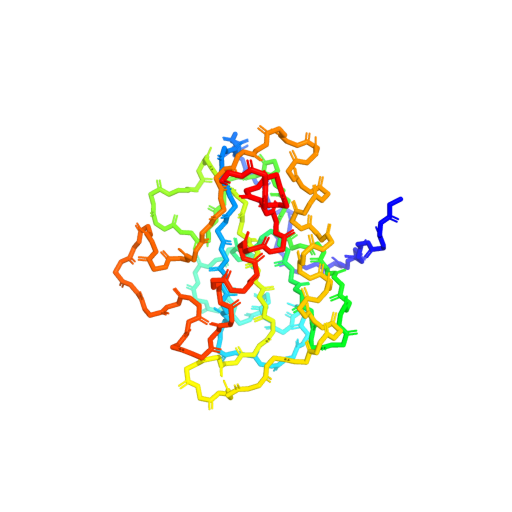00 22.83 69 ALA A N 1
ATOM 577 C CA . ALA A 1 80 ? 30.304 7.665 39.828 1.00 20.64 69 ALA A CA 1
ATOM 578 C C . ALA A 1 80 ? 31.720 8.004 40.290 1.00 21.03 69 ALA A C 1
ATOM 579 O O . ALA A 1 80 ? 31.923 9.084 40.922 1.00 23.00 69 ALA A O 1
ATOM 581 N N . THR A 1 81 ? 32.668 7.111 40.020 1.00 23.27 70 THR A N 1
ATOM 582 C CA . THR A 1 81 ? 34.091 7.428 40.221 1.00 22.62 70 THR A CA 1
ATOM 583 C C . THR A 1 81 ? 34.401 8.709 39.421 1.00 24.15 70 THR A C 1
ATOM 584 O O . THR A 1 81 ? 34.058 8.772 38.226 1.00 22.84 70 THR A O 1
ATOM 588 N N . GLY A 1 82 ? 34.998 9.688 40.085 1.00 24.93 71 GLY A N 1
ATOM 589 C CA . GLY A 1 82 ? 35.351 10.981 39.473 1.00 24.66 71 GLY A CA 1
ATOM 590 C C . GLY A 1 82 ? 36.615 10.902 38.626 1.00 21.51 71 GLY A C 1
ATOM 591 O O . GLY A 1 82 ? 37.336 9.864 38.613 1.00 27.71 71 GLY A O 1
ATOM 592 N N . ALA A 1 83 ? 36.899 11.974 37.903 1.00 29.38 72 ALA A N 1
ATOM 593 C CA . ALA A 1 83 ? 38.177 12.191 37.189 1.00 27.46 72 ALA A CA 1
ATOM 594 C C . ALA A 1 83 ? 38.446 13.705 37.151 1.00 27.60 72 ALA A C 1
ATOM 595 O O . ALA A 1 83 ? 38.842 14.230 36.108 1.00 32.66 72 ALA A O 1
ATOM 597 N N . ASN A 1 84 ? 38.283 14.382 38.288 1.00 25.26 73 ASN A N 1
ATOM 598 C CA . ASN A 1 84 ? 38.541 15.847 38.393 1.00 22.99 73 ASN A CA 1
ATOM 599 C C . ASN A 1 84 ? 39.902 16.137 39.051 1.00 24.08 73 ASN A C 1
ATOM 600 O O . ASN A 1 84 ? 40.477 17.201 38.769 1.00 27.45 73 ASN A O 1
ATOM 605 N N . CYS A 1 85 ? 40.407 15.246 39.907 1.00 26.36 74 CYS A N 1
ATOM 606 C CA . CYS A 1 85 ? 41.646 15.490 40.680 1.00 27.71 74 CYS A CA 1
ATOM 607 C C . CYS A 1 85 ? 42.330 14.173 41.049 1.00 26.14 74 CYS A C 1
ATOM 608 O O . CYS A 1 85 ? 41.713 13.367 41.755 1.00 31.35 74 CYS A O 1
ATOM 611 N N . TYR A 1 86 ? 43.563 13.993 40.568 1.00 29.73 75 TYR A N 1
ATOM 612 C CA . TYR A 1 86 ? 44.461 12.870 40.917 1.00 35.85 75 TYR A CA 1
ATOM 613 C C . TYR A 1 86 ? 44.426 12.661 42.438 1.00 32.72 75 TYR A C 1
ATOM 614 O O . TYR A 1 86 ? 44.688 13.622 43.221 1.00 34.35 75 TYR A O 1
ATOM 623 N N . GLY A 1 87 ? 44.112 11.432 42.847 1.00 35.41 76 GLY A N 1
ATOM 624 C CA . GLY A 1 87 ? 44.101 11.008 44.256 1.00 37.84 76 GLY A CA 1
ATOM 625 C C . GLY A 1 87 ? 42.794 11.336 44.943 1.00 34.06 76 GLY A C 1
ATOM 626 O O . GLY A 1 87 ? 42.682 11.004 46.120 1.00 34.79 76 GLY A O 1
ATOM 627 N N . HIS A 1 88 ? 41.841 11.980 44.262 1.00 31.10 77 HIS A N 1
ATOM 628 C CA . HIS A 1 88 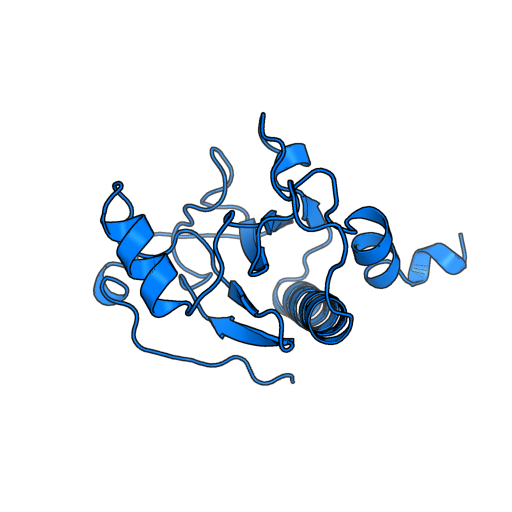? 40.563 12.405 44.884 1.00 26.92 77 HIS A CA 1
ATOM 629 C C . HIS A 1 88 ? 39.373 11.924 44.048 1.00 27.78 77 HIS A C 1
ATOM 630 O O . HIS A 1 88 ? 38.335 12.584 44.080 1.00 36.25 77 HIS A O 1
ATOM 637 N N . ASN A 1 89 ? 39.486 10.792 43.347 1.00 30.14 78 ASN A N 1
ATOM 638 C CA . ASN A 1 89 ? 38.390 10.337 42.452 1.00 30.01 78 ASN A CA 1
ATOM 639 C C . ASN A 1 89 ? 37.233 9.712 43.253 1.00 27.12 78 ASN A C 1
ATOM 640 O O . ASN A 1 89 ? 36.125 9.587 42.674 1.00 27.54 78 ASN A O 1
ATOM 645 N N . HIS A 1 90 ? 37.447 9.316 44.514 1.00 25.67 79 HIS A N 1
ATOM 646 C CA . HIS A 1 90 ? 36.415 8.597 45.314 1.00 23.12 79 HIS A CA 1
ATOM 647 C C . HIS A 1 90 ? 35.976 9.438 46.514 1.00 28.90 79 HIS A C 1
ATOM 648 O O . HIS A 1 90 ? 35.199 8.924 47.356 1.00 26.47 79 HIS A O 1
ATOM 655 N N . ASP A 1 91 ? 36.455 10.673 46.625 1.00 25.04 80 ASP A N 1
ATOM 656 C CA . ASP A 1 91 ? 36.190 11.500 47.836 1.00 25.15 80 ASP A CA 1
ATOM 657 C C . ASP A 1 91 ? 35.843 12.944 47.457 1.00 26.65 80 ASP A C 1
ATOM 658 O O . ASP A 1 91 ? 35.928 13.794 48.344 1.00 28.46 80 ASP A O 1
ATOM 663 N N . SER A 1 92 ? 35.412 13.251 46.233 1.00 23.56 81 SER A N 1
ATOM 664 C CA . SER A 1 92 ? 35.254 14.685 45.860 1.00 21.20 81 SER A CA 1
ATOM 665 C C . SER A 1 92 ? 34.129 14.964 44.866 1.00 20.78 81 SER A C 1
ATOM 666 O O . SER A 1 92 ? 33.764 14.081 44.063 1.00 20.69 81 SER A O 1
ATOM 669 N N . ILE A 1 93 ? 33.727 16.241 44.818 1.00 21.91 82 ILE A N 1
ATOM 670 C CA . ILE A 1 93 ? 32.858 16.809 43.751 1.00 21.72 82 ILE A CA 1
ATOM 671 C C . ILE A 1 93 ? 33.681 17.874 43.023 1.00 22.05 82 ILE A C 1
ATOM 672 O O . ILE A 1 93 ? 34.179 18.779 43.707 1.00 21.92 82 ILE A O 1
ATOM 677 N N . GLY A 1 94 ? 33.872 17.704 41.712 1.00 22.00 83 GLY A N 1
ATOM 678 C CA . GLY A 1 94 ? 34.602 18.649 40.848 1.00 21.78 83 GLY A CA 1
ATOM 679 C C . GLY A 1 94 ? 33.653 19.662 40.262 1.00 21.11 83 GLY A C 1
ATOM 680 O O . GLY A 1 94 ? 32.751 19.253 39.519 1.00 19.35 83 GLY A O 1
ATOM 681 N N . VAL A 1 95 ? 33.818 20.952 40.620 1.00 20.58 84 VAL A N 1
ATOM 682 C CA . VAL A 1 95 ? 33.018 22.042 40.027 1.00 19.99 84 VAL A CA 1
ATOM 683 C C . VAL A 1 95 ? 33.916 22.852 39.090 1.00 19.56 84 VAL A C 1
ATOM 684 O O . VAL A 1 95 ? 34.939 23.393 39.524 1.00 22.76 84 VAL A O 1
ATOM 688 N N . CYS A 1 96 ? 33.548 22.904 37.818 1.00 18.75 85 CYS A N 1
ATOM 689 C CA . CYS A 1 96 ? 34.301 23.642 36.797 1.00 20.21 85 CYS A CA 1
ATOM 690 C C . CYS A 1 96 ? 33.559 24.940 36.452 1.00 19.07 85 CYS A C 1
ATOM 691 O O . CYS A 1 96 ? 32.328 24.911 36.191 1.00 22.67 85 CYS A O 1
ATOM 694 N N . PHE A 1 97 ? 34.336 26.018 36.364 1.00 21.76 86 PHE A N 1
ATOM 695 C CA . PHE A 1 97 ? 33.886 27.376 35.938 1.00 20.25 86 PHE A CA 1
ATOM 696 C C . PHE A 1 97 ? 34.397 27.657 34.523 1.00 22.62 86 PHE A C 1
ATOM 697 O O . PHE A 1 97 ? 35.631 27.653 34.309 1.00 25.06 86 PHE A O 1
ATOM 705 N N . GLU A 1 98 ? 33.468 27.903 33.592 1.00 23.10 87 GLU A N 1
ATOM 706 C CA . GLU A 1 98 ? 33.767 28.321 32.201 1.00 26.56 87 GLU A CA 1
ATOM 707 C C . GLU A 1 98 ? 34.767 29.475 32.257 1.00 26.97 87 GLU A C 1
ATOM 708 O O . GLU A 1 98 ? 34.533 30.418 33.041 1.00 29.21 87 GLU A O 1
ATOM 714 N N . GLY A 1 99 ? 35.850 29.351 31.491 1.00 27.59 88 GLY A N 1
ATOM 715 C CA . GLY A 1 99 ? 36.836 30.416 31.248 1.00 32.28 88 GLY A CA 1
ATOM 716 C C . GLY A 1 99 ? 38.283 29.950 31.359 1.00 28.80 88 GLY A C 1
ATOM 717 O O . GLY A 1 99 ? 38.564 28.733 31.526 1.00 37.47 88 GLY A O 1
ATOM 718 N N . ASN A 1 100 ? 39.181 30.913 31.261 1.00 33.92 89 ASN A N 1
ATOM 719 C CA . ASN A 1 100 ? 40.642 30.745 31.463 1.00 35.26 89 ASN A CA 1
ATOM 720 C C . ASN A 1 100 ? 41.066 31.855 32.426 1.00 40.04 89 ASN A C 1
ATOM 721 O O . ASN A 1 100 ? 41.336 32.978 31.964 1.00 34.97 89 ASN A O 1
ATOM 726 N N . TYR A 1 101 ? 41.067 31.549 33.718 1.00 34.74 90 TYR A N 1
ATOM 727 C CA . TYR A 1 101 ? 41.359 32.515 34.802 1.00 37.52 90 TYR A CA 1
ATOM 728 C C . TYR A 1 101 ? 42.875 32.599 35.046 1.00 29.84 90 TYR A C 1
ATOM 729 O O . TYR A 1 101 ? 43.232 33.283 36.018 1.00 42.03 90 TYR A O 1
ATOM 738 N N . ASP A 1 102 ? 43.734 32.043 34.168 1.00 33.70 91 ASP A N 1
ATOM 739 C CA . ASP A 1 102 ? 45.183 32.403 34.132 1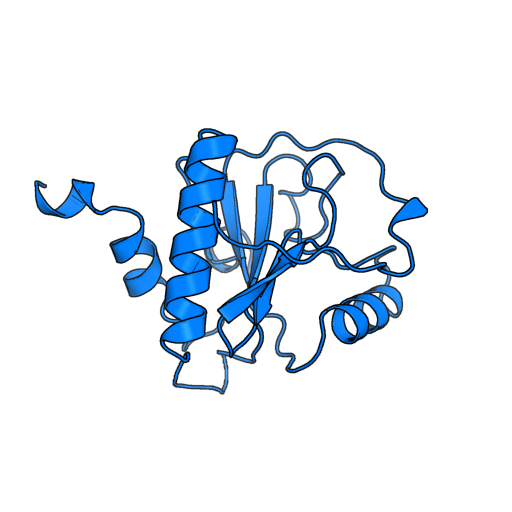.00 42.30 91 ASP A CA 1
ATOM 740 C C . ASP A 1 102 ? 45.400 33.650 33.253 1.00 43.03 91 ASP A C 1
ATOM 741 O O . ASP A 1 102 ? 46.497 34.266 33.365 1.00 52.92 91 ASP A O 1
ATOM 746 N N . LYS A 1 103 ? 44.412 34.039 32.430 1.00 40.66 92 LYS A N 1
ATOM 747 C CA . LYS A 1 103 ? 44.518 35.175 31.467 1.00 59.65 92 LYS A CA 1
ATOM 748 C C . LYS A 1 103 ? 43.340 36.134 31.678 1.00 54.38 92 LYS A C 1
ATOM 749 O O . LYS A 1 103 ? 43.555 37.353 31.578 1.00 52.58 92 LYS A O 1
ATOM 755 N N . GLU A 1 104 ? 42.143 35.605 31.957 1.00 49.40 93 GLU A N 1
ATOM 756 C CA . GLU A 1 104 ? 40.921 36.427 32.184 1.00 42.21 93 GLU A CA 1
ATOM 757 C C . GLU A 1 104 ? 40.990 37.041 33.586 1.00 50.91 93 GLU A C 1
ATOM 758 O O . GLU A 1 104 ? 41.157 36.302 34.551 1.00 44.57 93 GLU A O 1
ATOM 764 N N . THR A 1 105 ? 40.903 38.362 33.711 1.00 41.44 94 THR A N 1
ATOM 765 C CA . THR A 1 105 ? 41.129 39.034 35.016 1.00 49.29 94 THR A CA 1
ATOM 766 C C . THR A 1 105 ? 39.798 39.223 35.758 1.00 43.01 94 THR A C 1
ATOM 767 O O . THR A 1 105 ? 39.864 39.561 36.943 1.00 57.21 94 THR A O 1
ATOM 771 N N . ASP A 1 106 ? 38.643 38.999 35.115 1.00 51.67 95 ASP A N 1
ATOM 772 C CA . ASP A 1 106 ? 37.324 39.423 35.662 1.00 46.53 95 ASP A CA 1
ATOM 773 C C . ASP A 1 106 ? 36.292 38.304 35.557 1.00 31.47 95 ASP A C 1
ATOM 774 O O . ASP A 1 106 ? 35.827 38.046 34.465 1.00 44.31 95 ASP A O 1
ATOM 779 N N . MET A 1 107 ? 35.856 37.726 36.667 1.00 30.95 96 MET A N 1
ATOM 780 C CA . MET A 1 107 ? 34.752 36.736 36.619 1.00 34.15 96 MET A CA 1
ATOM 781 C C . MET A 1 107 ? 33.432 37.498 36.617 1.00 24.46 96 MET A C 1
ATOM 782 O O . MET A 1 107 ? 33.196 38.326 37.487 1.00 28.60 96 MET A O 1
ATOM 787 N N . PRO A 1 108 ? 32.522 37.247 35.654 1.00 2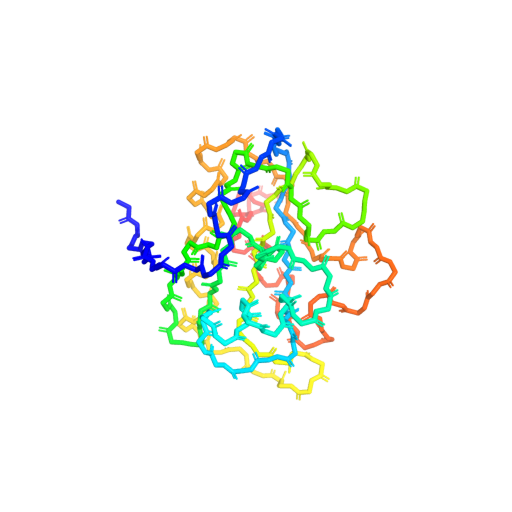9.30 97 PRO A N 1
ATOM 788 C CA . PRO A 1 108 ? 31.197 37.856 35.696 1.00 31.36 97 PRO A CA 1
ATOM 789 C C . PRO A 1 108 ? 30.497 37.572 37.031 1.00 28.00 97 PRO A C 1
ATOM 790 O O . PRO A 1 108 ? 30.553 36.442 37.524 1.00 27.02 97 PRO A O 1
ATOM 794 N N . GLN A 1 109 ? 29.839 38.574 37.604 1.00 25.38 98 GLN A N 1
ATOM 795 C CA . GLN A 1 109 ? 29.174 38.396 38.928 1.00 22.97 98 GLN A CA 1
ATOM 796 C C . GLN A 1 109 ? 28.100 37.304 38.829 1.00 23.62 98 GLN A C 1
ATOM 797 O O . GLN A 1 109 ? 27.949 36.554 39.812 1.00 26.18 98 GLN A O 1
ATOM 803 N N . GLU A 1 110 ? 27.400 37.175 37.695 1.00 26.11 99 GLU A N 1
ATOM 804 C CA . GLU A 1 110 ? 26.348 36.135 37.478 1.00 26.09 99 GLU A CA 1
ATOM 805 C C . GLU A 1 110 ? 26.983 34.748 37.659 1.00 22.16 99 GLU A C 1
ATOM 806 O O . GLU A 1 110 ? 26.357 33.838 38.291 1.00 22.80 99 GLU A O 1
ATOM 812 N N . GLN A 1 111 ? 28.201 34.581 37.156 1.00 22.30 100 GLN A N 1
ATOM 813 C CA . GLN A 1 111 ? 28.905 33.267 37.225 1.00 27.36 100 GLN A CA 1
ATOM 814 C C . GLN A 1 111 ? 29.364 33.026 38.668 1.00 22.51 100 GLN A C 1
ATOM 815 O O . GLN A 1 111 ? 29.205 31.886 39.211 1.00 22.27 100 GLN A O 1
ATOM 821 N N . PHE A 1 112 ? 29.913 34.059 39.297 1.00 23.18 101 PHE A N 1
ATOM 822 C CA . PHE A 1 112 ? 30.384 33.959 40.704 1.00 22.19 101 PHE A CA 1
ATOM 823 C C . PHE A 1 112 ? 29.206 33.560 41.604 1.00 20.90 101 PHE A C 1
ATOM 824 O O . PHE A 1 112 ? 29.325 32.611 42.405 1.00 21.44 101 PHE A O 1
ATOM 832 N N . ASN A 1 113 ? 28.070 34.255 41.500 1.00 20.59 102 ASN A N 1
ATOM 833 C CA . ASN A 1 113 ? 26.877 33.993 42.355 1.00 20.79 102 ASN A CA 1
ATOM 834 C C . ASN A 1 113 ? 26.337 32.591 42.083 1.00 20.80 102 ASN A C 1
ATOM 835 O O . ASN A 1 113 ? 25.962 31.926 43.068 1.00 22.30 102 ASN A O 1
ATOM 840 N N . ALA A 1 114 ? 26.272 32.153 40.826 1.00 23.80 103 ALA A N 1
ATOM 841 C CA . ALA A 1 114 ? 25.830 30.769 40.489 1.00 21.72 103 ALA A CA 1
ATOM 842 C C . ALA A 1 114 ? 26.764 29.737 41.140 1.00 22.20 103 ALA A C 1
ATOM 843 O O . ALA A 1 114 ? 26.259 28.702 41.628 1.00 23.63 103 ALA A O 1
ATOM 845 N N . GLY A 1 115 ? 28.073 29.992 41.146 1.00 20.39 104 GLY A N 1
ATOM 846 C CA . GLY A 1 115 ? 29.060 29.114 41.816 1.00 23.08 104 GLY A CA 1
ATOM 847 C C . GLY A 1 115 ? 28.767 28.994 43.314 1.00 23.46 104 GLY A C 1
ATOM 848 O O . GLY A 1 115 ? 28.675 27.857 43.857 1.00 22.06 104 GLY A O 1
ATOM 849 N N . VAL A 1 116 ? 28.593 30.129 43.995 1.00 21.23 105 VAL A N 1
ATOM 850 C CA . VAL A 1 116 ? 28.262 30.136 45.452 1.00 21.37 105 VAL A CA 1
ATOM 851 C C . VAL A 1 116 ? 26.950 29.378 45.665 1.00 22.10 105 VAL A C 1
ATOM 852 O O . VAL A 1 116 ? 26.912 28.513 46.556 1.00 22.76 105 VAL A O 1
ATOM 856 N N . GLU A 1 117 ? 25.926 29.626 44.845 1.00 21.23 106 GLU A N 1
ATOM 857 C CA . GLU A 1 117 ? 24.612 28.950 44.988 1.00 20.67 106 GLU A CA 1
ATOM 858 C C . GLU A 1 117 ? 24.785 27.422 44.886 1.00 19.51 106 GLU A C 1
ATOM 859 O O . GLU A 1 117 ? 24.228 26.691 45.711 1.00 20.24 106 GLU A O 1
ATOM 865 N N . LEU A 1 118 ? 25.504 26.978 43.880 1.00 19.26 107 LEU A N 1
ATOM 866 C CA . LEU A 1 118 ? 25.696 25.525 43.588 1.00 18.71 107 LEU A CA 1
ATOM 867 C C . LEU A 1 118 ? 26.449 24.904 44.762 1.00 21.95 107 LEU A C 1
ATOM 868 O O . LEU A 1 118 ? 26.019 23.852 45.292 1.00 20.98 107 LEU A O 1
ATOM 873 N N . ILE A 1 119 ? 27.517 25.556 45.199 1.00 18.56 108 ILE A N 1
ATOM 874 C CA . ILE A 1 119 ? 28.372 24.946 46.246 1.00 20.28 108 ILE A CA 1
ATOM 875 C C . ILE A 1 119 ? 27.590 24.946 47.572 1.00 20.63 108 ILE A C 1
ATOM 876 O O . ILE A 1 119 ? 27.675 23.962 48.319 1.00 24.53 108 ILE A O 1
ATOM 881 N N . LYS A 1 120 ? 26.818 25.987 47.879 1.00 20.91 109 LYS A N 1
ATOM 882 C CA . LYS A 1 120 ? 25.981 25.971 49.106 1.00 21.37 109 LYS A CA 1
ATOM 883 C C . LYS A 1 120 ? 25.022 24.784 49.034 1.00 20.72 109 LYS A C 1
ATOM 884 O O . LYS A 1 120 ? 24.862 24.092 50.020 1.00 26.84 109 LYS A O 1
ATOM 890 N N . TYR A 1 121 ? 24.342 24.634 47.908 1.00 19.44 110 TYR A N 1
ATOM 891 C CA . T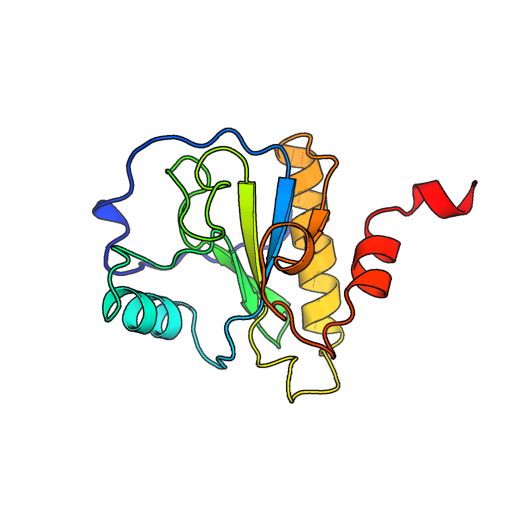YR A 1 121 ? 23.367 23.533 47.682 1.00 20.06 110 TYR A CA 1
ATOM 892 C C . TYR A 1 121 ? 24.060 22.182 47.876 1.00 20.21 110 TYR A C 1
ATOM 893 O O . TYR A 1 121 ? 23.495 21.313 48.576 1.00 21.68 110 TYR A O 1
ATOM 902 N N . LEU A 1 122 ? 25.239 21.999 47.289 1.00 18.36 111 LEU A N 1
ATOM 903 C CA . LEU A 1 122 ? 25.977 20.706 47.421 1.00 20.73 111 LEU A CA 1
ATOM 904 C C . LEU A 1 122 ? 26.398 20.503 48.873 1.00 21.26 111 LEU A C 1
ATOM 905 O O . LEU A 1 122 ? 26.269 19.367 49.372 1.00 25.13 111 LEU A O 1
ATOM 910 N N . LYS A 1 123 ? 26.854 21.559 49.547 1.00 23.22 112 LYS A N 1
ATOM 911 C CA . LYS A 1 123 ? 27.300 21.481 50.971 1.00 24.45 112 LYS A CA 1
ATOM 912 C C . LYS A 1 123 ? 26.124 20.957 51.788 1.00 22.40 112 LYS A C 1
ATOM 913 O O . LYS A 1 123 ? 26.333 20.084 52.635 1.00 34.21 112 LYS A O 1
ATOM 919 N N . SER A 1 124 ? 24.929 21.472 51.495 1.00 26.83 113 SER A N 1
ATOM 920 C CA . SER A 1 124 ? 23.640 21.091 52.121 1.00 24.91 113 SER A CA 1
ATOM 921 C C . SER A 1 124 ? 23.334 19.599 51.850 1.00 25.08 113 SER A C 1
ATOM 922 O O . SER A 1 124 ? 23.035 18.851 52.781 1.00 33.46 113 SER A O 1
ATOM 925 N N . LYS A 1 125 ? 23.410 19.162 50.603 1.00 27.48 114 LYS A N 1
ATOM 926 C CA . LYS A 1 125 ? 22.930 17.801 50.186 1.00 28.46 114 LYS A CA 1
ATOM 927 C C . LYS A 1 125 ? 23.899 16.698 50.664 1.00 26.77 114 LYS A C 1
ATOM 928 O O . LYS A 1 125 ? 23.460 15.555 50.961 1.00 31.71 114 LYS A O 1
ATOM 934 N N . TYR A 1 126 ? 25.189 17.000 50.744 1.00 22.69 115 TYR A N 1
ATOM 935 C CA . TYR A 1 126 ? 26.257 15.999 50.978 1.00 27.97 115 TYR A CA 1
ATOM 936 C C . TYR A 1 126 ? 26.883 16.221 52.355 1.00 31.19 115 TYR A C 1
ATOM 937 O O . TYR A 1 126 ? 27.707 15.385 52.808 1.00 39.36 115 TYR A O 1
ATOM 946 N N . GLY A 1 127 ? 26.478 17.280 53.046 1.00 30.20 116 GLY A N 1
ATOM 947 C CA . GLY A 1 127 ? 27.020 17.526 54.396 1.00 44.47 116 GLY A CA 1
ATOM 948 C C . GLY A 1 127 ? 28.526 17.624 54.255 1.00 44.23 116 GLY A C 1
ATOM 949 O O . GLY A 1 127 ? 29.232 16.804 54.820 1.00 50.48 116 GLY A O 1
ATOM 950 N N . ILE A 1 128 ? 28.965 18.506 53.353 1.00 37.87 117 ILE A N 1
ATOM 951 C CA . ILE A 1 128 ? 30.398 18.746 53.022 1.00 34.13 117 ILE A CA 1
ATOM 952 C C . ILE A 1 128 ? 30.833 20.067 53.659 1.00 41.54 117 ILE A C 1
ATOM 953 O O . ILE A 1 128 ? 30.171 21.089 53.379 1.00 43.86 117 ILE A O 1
ATOM 958 N N . ASN A 1 129 ? 31.924 20.012 54.422 1.00 45.24 118 ASN A N 1
ATOM 959 C CA . ASN A 1 129 ? 32.701 21.158 54.976 1.00 69.67 118 ASN A CA 1
ATOM 960 C C . ASN A 1 129 ? 33.613 21.773 53.896 1.00 65.49 118 ASN A C 1
ATOM 961 O O . ASN A 1 129 ? 33.455 22.987 53.566 1.00 48.13 118 ASN A O 1
ATOM 966 N N . GLU A 1 130 ? 34.569 20.972 53.396 1.00 45.20 119 GLU A N 1
ATOM 967 C CA . GLU A 1 130 ? 35.836 21.448 52.772 1.00 35.17 119 GLU A CA 1
ATOM 968 C C . GLU A 1 130 ? 35.562 21.853 51.321 1.00 30.24 119 GLU A C 1
ATOM 969 O O . GLU A 1 130 ? 34.975 21.074 50.585 1.00 28.32 119 GLU A O 1
ATOM 975 N N . VAL A 1 131 ? 35.950 23.076 50.968 1.00 24.79 120 VAL A N 1
ATOM 976 C CA . VAL A 1 131 ? 35.898 23.618 49.583 1.00 23.81 120 VAL A CA 1
ATOM 977 C C . VAL A 1 131 ? 37.238 24.279 49.332 1.00 24.12 120 VAL A C 1
ATOM 978 O O . VAL A 1 131 ? 37.668 25.109 50.179 1.00 27.13 120 VAL A O 1
ATOM 982 N N . ASN A 1 132 ? 37.855 23.978 48.202 1.00 25.39 121 ASN A N 1
ATOM 983 C CA . ASN A 1 132 ? 39.115 24.657 47.832 1.00 29.09 121 ASN A CA 1
ATOM 984 C C . ASN A 1 132 ? 39.390 24.509 46.349 1.00 24.43 121 ASN A C 1
ATOM 985 O O . ASN A 1 132 ? 38.684 23.767 45.657 1.00 25.32 121 ASN A O 1
ATOM 990 N N . GLY A 1 133 ? 40.372 25.277 45.909 1.00 23.29 122 GLY A N 1
ATOM 991 C CA . GLY A 1 133 ? 40.869 25.233 44.533 1.00 23.94 122 GLY A CA 1
ATOM 992 C C . GLY A 1 133 ? 41.620 23.941 44.300 1.00 25.56 122 GLY A C 1
ATOM 993 O O . GLY A 1 133 ? 42.265 23.449 45.234 1.00 27.12 122 GLY A O 1
ATOM 994 N N . HIS A 1 134 ? 41.585 23.442 43.065 1.00 25.29 123 HIS A N 1
ATOM 995 C CA . HIS A 1 134 ? 42.409 22.296 42.618 1.00 24.95 123 HIS A CA 1
ATOM 996 C C . HIS A 1 134 ? 43.831 22.422 43.184 1.00 26.34 123 HIS A C 1
ATOM 997 O O . HIS A 1 134 ? 44.374 21.391 43.653 1.00 31.06 123 HIS A O 1
ATOM 1004 N N . LYS A 1 135 ? 44.429 23.617 43.111 1.00 29.81 124 LYS A N 1
ATOM 1005 C CA . LYS A 1 135 ? 45.842 23.892 43.501 1.00 30.62 124 LYS A CA 1
ATOM 1006 C C . LYS A 1 135 ? 46.079 23.531 44.974 1.00 31.15 124 LYS A C 1
ATOM 1007 O O . LYS A 1 135 ? 47.240 23.333 45.343 1.00 36.43 124 LYS A O 1
ATOM 1013 N N . HIS A 1 136 ? 45.027 23.444 45.786 1.00 34.73 125 HIS A N 1
ATOM 1014 C CA . HIS A 1 136 ? 45.160 23.067 47.213 1.00 33.46 125 HIS A CA 1
ATOM 1015 C C . HIS A 1 136 ? 45.544 21.582 47.281 1.00 33.07 125 HIS A C 1
ATOM 1016 O O . HIS A 1 136 ? 46.239 21.227 48.223 1.00 39.02 125 HIS A O 1
ATOM 1023 N N . TYR A 1 137 ? 45.179 20.771 46.280 1.00 29.42 126 TYR A N 1
ATOM 1024 C CA . TYR A 1 137 ? 45.246 19.288 46.375 1.00 37.68 126 TYR A CA 1
ATOM 1025 C C . TYR A 1 137 ? 46.291 18.693 45.427 1.00 36.02 126 TYR A C 1
ATOM 1026 O O . TYR A 1 137 ? 46.606 17.505 45.582 1.00 40.38 126 TYR A O 1
ATOM 1035 N N . TYR A 1 138 ? 46.824 19.469 44.492 1.00 36.27 127 TYR A N 1
ATOM 1036 C CA . TYR A 1 138 ? 47.622 18.954 43.354 1.00 33.54 127 TYR A CA 1
ATOM 1037 C C . TYR A 1 138 ? 48.498 20.093 42.857 1.00 35.26 127 TYR A C 1
ATOM 1038 O O . TYR A 1 138 ? 48.090 21.251 43.024 1.00 34.88 127 TYR A O 1
ATOM 1047 N N . ASN A 1 139 ? 49.655 19.738 42.310 1.00 36.61 128 ASN A N 1
ATOM 1048 C CA . ASN A 1 139 ? 50.662 20.650 41.715 1.00 37.60 128 ASN A CA 1
ATOM 1049 C C . ASN A 1 139 ? 50.108 21.255 40.415 1.00 37.09 128 ASN A C 1
ATOM 1050 O O . ASN A 1 139 ? 50.489 20.788 39.333 1.00 42.82 128 ASN A O 1
ATOM 1055 N N . THR A 1 140 ? 49.239 22.257 40.519 1.00 34.04 129 THR A N 1
ATOM 1056 C CA . THR A 1 140 ? 48.630 22.973 39.361 1.00 34.44 129 THR A CA 1
ATOM 1057 C C . THR A 1 140 ? 48.339 24.420 39.763 1.00 36.73 129 THR A C 1
ATOM 1058 O O . THR A 1 140 ? 48.186 24.686 40.967 1.00 33.77 129 THR A O 1
ATOM 1062 N N . ALA A 1 141 ? 48.266 25.306 38.771 1.00 39.17 130 ALA A N 1
ATOM 1063 C CA . ALA A 1 141 ? 47.804 26.702 38.923 1.00 43.22 130 ALA A CA 1
ATOM 1064 C C . ALA A 1 141 ? 46.271 26.725 38.938 1.00 43.17 130 ALA A C 1
ATOM 1065 O O . ALA A 1 141 ? 45.715 27.733 39.395 1.00 35.61 130 ALA A O 1
ATOM 1067 N N . CYS A 1 142 ? 45.606 25.655 38.483 1.00 32.83 131 CYS A N 1
ATOM 1068 C CA . CYS A 1 142 ? 44.120 25.573 38.436 1.00 27.05 131 CYS A CA 1
ATOM 1069 C C . CYS A 1 142 ? 43.582 25.883 39.835 1.00 27.12 131 CYS A C 1
ATOM 1070 O O . CYS A 1 142 ? 44.088 25.306 40.798 1.00 29.48 131 CYS A O 1
ATOM 1073 N N . PRO A 1 143 ? 42.557 26.757 40.034 1.00 29.39 132 PRO A N 1
ATOM 1074 C CA . PRO A 1 143 ? 41.716 27.354 38.982 1.00 26.52 132 PRO A CA 1
ATOM 1075 C C . PRO A 1 143 ? 42.143 28.696 38.356 1.00 30.44 132 PRO A C 1
ATOM 1076 O O . PRO A 1 143 ? 41.294 29.347 37.762 1.00 30.32 132 PRO A O 1
ATOM 1080 N N . GLY A 1 144 ? 43.421 29.075 38.479 1.00 30.31 133 GLY A N 1
ATOM 1081 C CA . GLY A 1 144 ? 44.030 30.187 37.724 1.00 34.30 133 GLY A CA 1
ATOM 1082 C C . GLY A 1 144 ? 44.299 31.394 38.604 1.00 36.01 133 GLY A C 1
ATOM 1083 O O . GLY A 1 144 ? 43.543 31.625 39.575 1.00 32.29 133 GLY A O 1
ATOM 1084 N N . GLN A 1 145 ? 45.344 32.148 38.264 1.00 40.19 134 GLN A N 1
ATOM 1085 C CA . GLN A 1 145 ? 45.966 33.147 39.169 1.00 43.80 134 GLN A CA 1
ATOM 1086 C C . GLN A 1 145 ? 44.934 34.243 39.448 1.00 29.39 134 GLN A C 1
ATOM 1087 O O . GLN A 1 145 ? 45.048 34.891 40.491 1.00 46.80 134 GLN A O 1
ATOM 1093 N N . TYR A 1 146 ? 43.949 34.415 38.564 1.00 34.17 135 TYR A N 1
ATOM 1094 C CA . TYR A 1 146 ? 42.958 35.526 38.617 1.00 36.33 135 TYR A CA 1
ATOM 1095 C C . TYR A 1 146 ? 41.599 35.019 39.124 1.00 32.62 135 TYR A C 1
ATOM 1096 O O . TYR A 1 146 ? 40.669 35.840 39.310 1.00 35.84 135 TYR A O 1
ATOM 1105 N N . PHE A 1 147 ? 41.451 33.725 39.366 1.00 32.64 136 PHE A N 1
ATOM 1106 C CA . PHE A 1 147 ? 40.188 33.188 39.942 1.00 30.41 136 PHE A CA 1
ATOM 1107 C C . PHE A 1 147 ? 39.925 33.831 41.296 1.00 25.33 136 PHE A C 1
ATOM 1108 O O . PHE A 1 147 ? 40.836 33.909 42.106 1.00 31.42 136 PHE A O 1
ATOM 1116 N N . PRO A 1 148 ? 38.706 34.361 41.565 1.00 28.99 137 PRO A N 1
ATOM 1117 C CA . PRO A 1 148 ? 38.416 35.026 42.838 1.00 28.27 137 PRO A CA 1
ATOM 1118 C C . PRO A 1 148 ? 38.139 34.024 43.959 1.00 28.23 137 PRO A C 1
ATOM 1119 O O . PRO A 1 148 ? 37.039 33.989 44.484 1.00 29.80 137 PRO A O 1
ATOM 1123 N N . LEU A 1 149 ? 39.145 33.212 44.269 1.00 28.76 138 LEU A N 1
ATOM 1124 C CA . LEU A 1 149 ? 38.962 31.996 45.101 1.00 24.10 138 LEU A CA 1
ATOM 1125 C C . LEU A 1 149 ? 38.689 32.386 46.553 1.00 24.62 138 LEU A C 1
ATOM 1126 O O . LEU A 1 149 ? 37.710 31.864 47.131 1.00 31.74 138 LEU A O 1
ATOM 1131 N N . GLU A 1 150 ? 39.465 33.324 47.114 1.00 31.36 139 GLU A N 1
ATOM 1132 C CA . GLU A 1 150 ? 39.323 33.697 48.546 1.00 32.64 139 GLU A CA 1
ATOM 1133 C C . GLU A 1 150 ? 37.972 34.390 48.735 1.00 27.71 139 GLU A C 1
ATOM 1134 O O . GLU A 1 150 ? 37.281 34.097 49.747 1.00 30.57 139 GLU A O 1
ATOM 1140 N N . LYS A 1 151 ? 37.605 35.274 47.803 1.00 27.74 140 LYS A N 1
ATOM 1141 C CA . LYS A 1 151 ? 36.288 35.956 47.829 1.00 27.53 140 LYS A CA 1
ATOM 1142 C C . LYS A 1 151 ? 35.193 34.880 47.807 1.00 26.07 140 LYS A C 1
ATOM 1143 O O . LYS A 1 151 ? 34.236 34.989 48.591 1.00 27.72 140 LYS A O 1
ATOM 1149 N N . MET A 1 152 ? 35.308 33.878 46.929 1.00 26.61 141 MET A N 1
ATOM 1150 C CA . MET A 1 152 ? 34.249 32.836 46.798 1.00 27.36 141 MET A CA 1
ATOM 1151 C C . MET A 1 152 ? 34.157 32.034 48.111 1.00 22.36 141 MET A C 1
ATOM 1152 O O . MET A 1 152 ? 33.034 31.842 48.627 1.00 24.82 141 MET A O 1
ATOM 1157 N N . LEU A 1 153 ? 35.286 31.629 48.673 1.00 24.15 142 LEU A N 1
ATOM 1158 C CA . LEU A 1 153 ? 35.324 30.865 49.946 1.00 25.70 142 LEU A CA 1
ATOM 1159 C C . LEU A 1 153 ? 34.750 31.730 51.085 1.00 26.89 142 LEU A C 1
ATOM 1160 O O . LEU A 1 153 ? 34.054 31.167 51.968 1.00 31.68 142 LEU A O 1
ATOM 1165 N N . SER A 1 154 ? 34.959 33.054 51.019 1.00 29.65 143 SER A N 1
ATOM 1166 C CA . SER A 1 154 ? 34.421 34.049 51.974 1.00 24.45 143 SER A CA 1
ATOM 1167 C C . SER A 1 154 ? 32.886 33.981 51.943 1.00 29.87 143 SER A C 1
ATOM 1168 O O . SER A 1 154 ? 32.238 33.967 53.014 1.00 32.56 143 SER A O 1
ATOM 1171 N N . CYS A 1 155 ? 32.301 33.910 50.747 1.00 24.40 144 CYS A N 1
ATOM 1172 C CA . CYS A 1 155 ? 30.823 33.919 50.611 1.00 27.52 144 CYS A CA 1
ATOM 1173 C C . CYS A 1 155 ? 30.252 32.614 51.167 1.00 26.52 144 CYS A C 1
ATOM 1174 O O . CYS A 1 155 ? 29.112 32.608 51.631 1.00 37.56 144 CYS A O 1
ATOM 1177 N N . LEU A 1 156 ? 31.047 31.547 51.116 1.00 28.37 145 LEU A N 1
ATOM 1178 C CA . LEU A 1 156 ? 30.604 30.201 51.535 1.00 32.52 145 LEU A CA 1
ATOM 1179 C C . LEU A 1 156 ? 30.749 30.035 53.049 1.00 32.71 145 LEU A C 1
ATOM 1180 O O . LEU A 1 156 ? 30.113 29.138 53.553 1.00 43.36 145 LEU A O 1
ATOM 1185 N N . ASP A 1 157 ? 31.533 30.873 53.733 1.00 31.08 146 ASP A N 1
ATOM 1186 C CA . ASP A 1 157 ? 31.798 30.754 55.197 1.00 38.78 146 ASP A CA 1
ATOM 1187 C C . ASP A 1 157 ? 31.302 32.014 55.928 1.00 42.26 146 ASP A C 1
ATOM 1188 O O . ASP A 1 157 ? 32.113 32.669 56.636 1.00 36.01 146 ASP A O 1
ATOM 1193 N N . GLY A 1 158 ? 30.008 32.321 55.797 1.00 32.83 147 GLY A N 1
ATOM 1194 C CA . GLY A 1 158 ? 29.361 33.497 56.416 1.00 44.99 147 GLY A CA 1
ATOM 1195 C C . GLY A 1 158 ? 29.526 33.513 57.931 1.00 43.77 147 GLY A C 1
ATOM 1196 O O . GLY A 1 158 ? 29.600 34.620 58.510 1.00 45.63 147 GLY A O 1
ATOM 1197 N N . GLN A 1 159 ? 29.577 32.336 58.560 1.00 38.73 148 GLN A N 1
ATOM 1198 C CA . GLN A 1 159 ? 29.650 32.210 60.037 1.00 42.01 148 GLN A CA 1
ATOM 1199 C C . GLN A 1 159 ? 30.970 32.826 60.539 1.00 36.61 148 GLN A C 1
ATOM 1200 O O . GLN A 1 159 ? 31.092 33.134 61.733 1.00 39.83 148 GLN A O 1
ATOM 1206 N N . LEU A 1 160 ? 31.951 32.963 59.659 1.00 37.22 149 LEU A N 1
ATOM 1207 C CA . LEU A 1 160 ? 33.297 33.462 60.025 1.00 33.93 149 LEU A CA 1
ATOM 1208 C C . LEU A 1 160 ? 33.205 34.958 60.412 1.00 30.69 149 LEU A C 1
ATOM 1209 O O . LEU A 1 160 ? 34.121 35.460 61.123 1.00 31.02 149 LEU A O 1
ATOM 1214 N N . GLN A 1 161 ? 32.113 35.641 60.037 1.00 28.96 150 GLN A N 1
ATOM 1215 C CA . GLN A 1 161 ? 31.953 37.094 60.323 1.00 31.84 150 GLN A CA 1
ATOM 1216 C C . GLN A 1 161 ? 31.732 37.320 61.826 1.00 34.82 150 GLN A C 1
ATOM 1217 O O . GLN A 1 161 ? 31.984 38.472 62.303 1.00 41.73 150 GLN A O 1
ATOM 1223 N N . GLN A 1 162 ? 31.335 36.278 62.567 1.00 33.44 151 GLN A N 1
ATOM 1224 C CA . GLN A 1 162 ? 31.169 36.379 64.043 1.00 37.35 151 GLN A CA 1
ATOM 1225 C C . GLN A 1 162 ? 32.442 35.870 64.740 1.00 37.13 151 GLN A C 1
ATOM 1226 O O . GLN A 1 162 ? 32.428 35.783 65.967 1.00 44.23 151 GLN A O 1
ATOM 1232 N N . GLU A 1 163 ? 33.507 35.570 63.988 1.00 31.93 152 GLU A N 1
ATOM 1233 C CA . GLU A 1 163 ? 34.823 35.132 64.540 1.00 37.21 152 GLU A CA 1
ATOM 1234 C C . GLU A 1 163 ? 35.713 36.370 64.707 1.00 35.11 152 GLU A C 1
ATOM 1235 O O . GLU A 1 163 ? 35.181 37.427 65.066 1.00 45.14 152 GLU A O 1
#

Sequence (153 aa):
HMDIKKVYLKGQEEAKGWNKPNKIIIHHPEYNGSIEGLNDIMRSMGFYMIGYNFYVRKDGTVYEGRPVWATGANCYGHNHDSIGVCFEGNYDKETDMPQEQFNAGVELIKYLKSKYGINEVNGHKHYYNTACPGQYFPLEKMLSCLDGQLQQE

Radius of gyration: 14.5 Å; Cα contacts (8 Å, |Δi|>4): 304; chains: 1; bounding box: 34×36×42 Å